Protein AF-A0A950JPC3-F1 (afdb_monomer_lite)

Secondary structure (DSSP, 8-state):
--HHHIIIIIHHHTTTS-HHHHHHHHHHHHHHHHHHHHHHHHHHHSTTSSTTHHHHHHHHHHHHHHHHHHHHT-S-GGGSSSS--

Structure (mmCIF, N/CA/C/O backbone):
data_AF-A0A950JPC3-F1
#
_entry.id   AF-A0A950JPC3-F1
#
loop_
_atom_site.group_PDB
_atom_site.id
_atom_site.type_symbol
_atom_site.label_atom_id
_atom_site.label_alt_id
_atom_site.label_comp_id
_atom_site.label_asym_id
_atom_site.label_entity_id
_atom_site.label_seq_id
_atom_site.pdbx_PDB_ins_code
_atom_site.Cartn_x
_atom_site.Cartn_y
_atom_site.Cartn_z
_atom_site.occupancy
_atom_site.B_iso_or_equiv
_atom_site.auth_seq_id
_atom_site.auth_comp_id
_atom_site.auth_asym_id
_atom_site.auth_atom_id
_atom_site.pdbx_PDB_model_num
ATOM 1 N N . MET A 1 1 ? -26.919 -24.035 8.411 1.00 49.94 1 MET A N 1
ATOM 2 C CA . MET A 1 1 ? -26.421 -22.793 7.765 1.00 49.94 1 MET A CA 1
ATOM 3 C C . MET A 1 1 ? -25.506 -22.012 8.729 1.00 49.94 1 MET A C 1
ATOM 5 O O . MET A 1 1 ? -25.447 -20.789 8.676 1.00 49.94 1 MET A O 1
ATOM 9 N N . ASP A 1 2 ? -24.757 -22.700 9.604 1.00 56.91 2 ASP A N 1
ATOM 10 C CA . ASP A 1 2 ? -24.357 -22.120 10.904 1.00 56.91 2 ASP A CA 1
ATOM 11 C C . ASP A 1 2 ? -22.841 -21.913 11.061 1.00 56.91 2 ASP A C 1
ATOM 13 O O . ASP A 1 2 ? -22.387 -21.267 12.002 1.00 56.91 2 ASP A O 1
ATOM 17 N N . GLY A 1 3 ? -22.040 -22.395 10.104 1.00 58.38 3 GLY A N 1
ATOM 18 C CA . GLY A 1 3 ? -20.581 -22.226 10.116 1.00 58.38 3 G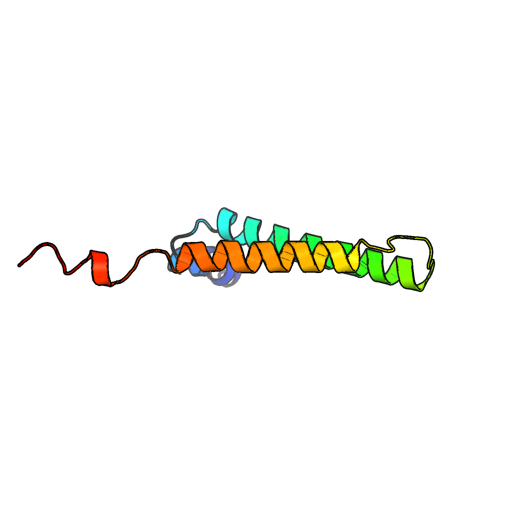LY A CA 1
ATOM 19 C C . GLY A 1 3 ? -20.118 -20.819 9.720 1.00 58.38 3 GLY A C 1
ATOM 20 O O . GLY A 1 3 ? -19.148 -20.307 10.272 1.00 58.38 3 GLY A O 1
ATOM 21 N N . PHE A 1 4 ? -20.842 -20.159 8.811 1.00 60.66 4 PHE A N 1
ATOM 22 C CA . PHE A 1 4 ? -20.474 -18.836 8.294 1.00 60.66 4 PHE A CA 1
ATOM 23 C C . PHE A 1 4 ? -20.612 -17.737 9.360 1.00 60.66 4 PHE A C 1
ATOM 25 O O . PHE A 1 4 ? -19.729 -16.900 9.516 1.00 60.66 4 PHE A O 1
ATOM 32 N N . ARG A 1 5 ? -21.681 -17.771 10.169 1.00 57.31 5 ARG A N 1
ATOM 33 C CA . ARG A 1 5 ? -21.867 -16.817 11.278 1.00 57.31 5 ARG A CA 1
ATOM 34 C C . ARG A 1 5 ? -20.787 -16.958 12.349 1.00 57.31 5 ARG A C 1
ATOM 36 O O . ARG A 1 5 ? -20.241 -15.955 12.789 1.00 57.31 5 ARG A O 1
ATOM 43 N N . ARG A 1 6 ? -20.421 -18.185 12.714 1.00 57.00 6 ARG A N 1
ATOM 44 C CA . ARG A 1 6 ? -19.456 -18.424 13.794 1.00 57.00 6 ARG A CA 1
ATOM 45 C C . ARG A 1 6 ? -18.037 -17.958 13.443 1.00 57.00 6 ARG A C 1
ATOM 47 O O . ARG A 1 6 ? -17.348 -17.391 14.283 1.00 57.00 6 ARG A O 1
ATOM 54 N N . LEU A 1 7 ? -17.619 -18.151 12.190 1.00 59.19 7 LEU A N 1
ATOM 55 C CA . LEU A 1 7 ? -16.281 -17.773 11.716 1.00 59.19 7 LEU A CA 1
ATOM 56 C C . LEU A 1 7 ? -16.136 -16.268 11.457 1.00 59.19 7 LEU A C 1
ATOM 58 O O . LEU A 1 7 ? -15.079 -15.704 11.724 1.00 59.19 7 LEU A O 1
ATOM 62 N N . PHE A 1 8 ? -17.192 -15.616 10.964 1.00 55.44 8 PHE A N 1
ATOM 63 C CA . PHE A 1 8 ? -17.126 -14.216 10.536 1.00 55.44 8 PHE A CA 1
ATOM 64 C C . PHE A 1 8 ? -17.778 -13.222 11.511 1.00 55.44 8 PHE A C 1
ATOM 66 O O . PHE A 1 8 ? -17.456 -12.044 11.459 1.00 55.44 8 PHE A O 1
ATOM 73 N N . VAL A 1 9 ? -18.662 -13.653 12.418 1.00 56.25 9 VAL A N 1
ATOM 74 C CA . VAL A 1 9 ? -19.393 -12.755 13.340 1.00 56.25 9 VAL A CA 1
ATOM 75 C C . VAL A 1 9 ? -19.003 -12.970 14.803 1.00 56.25 9 VAL A C 1
ATOM 77 O O . VAL A 1 9 ? -18.896 -11.990 15.543 1.00 56.25 9 VAL A O 1
ATOM 80 N N . ASP A 1 10 ? -18.745 -14.211 15.222 1.00 51.84 10 ASP A N 1
ATOM 81 C CA . ASP A 1 10 ? -18.449 -14.509 16.633 1.00 51.84 10 ASP A CA 1
ATOM 82 C C . ASP A 1 10 ? -16.956 -14.366 16.984 1.00 51.84 10 ASP A C 1
ATOM 84 O O . ASP A 1 10 ? -16.630 -13.929 18.085 1.00 51.84 10 ASP A O 1
ATOM 88 N N . HIS A 1 11 ? -16.040 -14.643 16.047 1.00 53.53 11 HIS A N 1
ATOM 89 C CA . HIS A 1 11 ? -14.593 -14.472 16.259 1.00 53.53 11 HIS A CA 1
ATOM 90 C C . HIS A 1 11 ? -14.124 -13.005 16.458 1.00 53.53 11 HIS A C 1
ATOM 92 O O . HIS A 1 11 ? -13.304 -12.758 17.338 1.00 53.53 11 HIS A O 1
ATOM 98 N N . PRO A 1 12 ? -14.647 -11.993 15.737 1.00 51.22 12 PRO A N 1
ATOM 99 C CA . PRO A 1 12 ? -14.284 -10.586 15.958 1.00 51.22 12 PRO A CA 1
ATOM 100 C C . PRO A 1 12 ? -14.839 -10.025 17.274 1.00 51.22 12 PRO A C 1
ATOM 102 O O . PRO A 1 12 ? -14.212 -9.182 17.913 1.00 51.22 12 PRO A O 1
ATOM 105 N N . LYS A 1 13 ? -16.004 -10.519 17.720 1.00 52.53 13 LYS A N 1
ATOM 106 C CA . LYS A 1 13 ? -16.609 -10.104 18.995 1.00 52.53 13 LYS A CA 1
ATOM 107 C C . LYS A 1 13 ? -15.752 -10.477 20.207 1.00 52.53 13 LYS A C 1
ATOM 109 O O . LYS A 1 13 ? -15.842 -9.788 21.218 1.00 52.53 13 LYS A O 1
ATOM 114 N N . SER A 1 14 ? -14.906 -11.508 20.118 1.00 48.69 14 SER A N 1
ATOM 115 C CA . SER A 1 14 ? -14.037 -11.924 21.228 1.00 48.69 14 SER A CA 1
ATOM 116 C C . SER A 1 14 ? -12.791 -11.049 21.422 1.00 48.69 14 SER A C 1
ATOM 118 O O . SER A 1 14 ? -12.058 -11.272 22.379 1.00 48.69 14 SER A O 1
ATOM 120 N N . VAL A 1 15 ? -12.540 -10.067 20.544 1.00 52.69 15 VAL A N 1
ATOM 121 C CA . VAL A 1 15 ? -11.406 -9.122 20.643 1.00 52.69 15 VAL A CA 1
ATOM 122 C C . VAL A 1 15 ? -11.833 -7.653 20.787 1.00 52.69 15 VAL A C 1
ATOM 124 O O . VAL A 1 15 ? -10.989 -6.765 20.778 1.00 52.69 15 VAL A O 1
ATOM 127 N N . GLY A 1 16 ? -13.131 -7.377 20.960 1.00 56.09 16 GLY A N 1
ATOM 128 C CA . GLY A 1 16 ? -13.635 -6.032 21.279 1.00 56.09 16 GLY A CA 1
ATOM 129 C C . GLY A 1 16 ? -13.645 -5.025 20.118 1.00 56.09 16 GLY A C 1
ATOM 130 O O . GLY A 1 16 ? -14.014 -3.872 20.325 1.00 56.09 16 GLY A O 1
ATOM 131 N N . GLU A 1 17 ? -13.295 -5.440 18.896 1.00 56.84 17 GLU A N 1
ATOM 132 C CA . GLU A 1 17 ? -13.432 -4.630 17.680 1.00 56.84 17 GLU A CA 1
ATOM 133 C C . GLU A 1 17 ? -14.724 -4.989 16.936 1.00 56.84 17 GLU A C 1
ATOM 135 O O . GLU A 1 17 ? -15.152 -6.146 16.892 1.00 56.84 17 GLU A O 1
ATOM 140 N N . THR A 1 18 ? -15.361 -4.005 16.295 1.00 67.31 18 THR A N 1
ATOM 141 C CA . THR A 1 18 ? -16.442 -4.332 15.356 1.00 67.31 18 THR A CA 1
ATOM 142 C C . THR A 1 18 ? -15.852 -5.127 14.188 1.00 67.31 18 THR A C 1
ATOM 144 O O . THR A 1 18 ? -14.781 -4.790 13.683 1.00 67.31 18 THR A O 1
ATOM 147 N N . TYR A 1 19 ? -16.545 -6.170 13.720 1.00 63.81 19 TYR A N 1
ATOM 148 C CA . TYR A 1 19 ? -16.103 -6.972 12.567 1.00 63.81 19 TYR A CA 1
ATOM 149 C C . TYR A 1 19 ? -15.704 -6.099 11.370 1.00 63.81 19 TYR A C 1
ATOM 151 O O . TYR A 1 19 ? -14.708 -6.372 10.710 1.00 63.81 19 TYR A O 1
ATOM 159 N N . LEU A 1 20 ? -16.432 -5.002 11.142 1.00 69.50 20 LEU A N 1
ATOM 160 C CA . LEU A 1 20 ? -16.146 -4.045 10.076 1.00 69.50 20 LEU A CA 1
ATOM 161 C C . LEU A 1 20 ? -14.811 -3.312 10.260 1.00 69.50 20 LEU A C 1
ATOM 163 O O . LEU A 1 20 ? -14.129 -3.060 9.272 1.00 69.50 20 LEU A O 1
ATOM 167 N N . GLN A 1 21 ? -14.412 -2.996 11.492 1.00 70.56 21 GLN A N 1
ATOM 168 C CA . GLN A 1 21 ? -13.132 -2.349 11.784 1.00 70.56 21 GLN A CA 1
ATOM 169 C C . GLN A 1 21 ? -11.958 -3.308 11.553 1.00 70.56 21 GLN A C 1
ATOM 171 O O . GLN A 1 21 ? -10.998 -2.951 10.866 1.00 70.56 21 GLN A O 1
ATOM 176 N N . HIS A 1 22 ? -12.077 -4.545 12.037 1.00 73.06 22 HIS A N 1
ATOM 177 C CA . HIS A 1 22 ? -11.060 -5.574 11.831 1.00 73.06 22 HIS A CA 1
ATOM 178 C C . HIS A 1 22 ? -10.937 -5.960 10.349 1.00 73.06 22 HIS A C 1
ATOM 180 O O . HIS A 1 22 ? -9.842 -5.991 9.784 1.00 73.06 22 HIS A O 1
ATOM 186 N N . MET A 1 23 ? -12.079 -6.169 9.687 1.00 78.50 23 MET A N 1
ATOM 187 C CA . MET A 1 23 ? -12.162 -6.458 8.258 1.00 78.50 23 MET A CA 1
ATOM 188 C C . MET A 1 23 ? -11.577 -5.313 7.428 1.00 78.50 23 MET A C 1
ATOM 190 O O . MET A 1 23 ? -10.760 -5.570 6.555 1.00 78.50 23 MET A O 1
ATOM 194 N N . SER A 1 24 ? -11.926 -4.055 7.715 1.00 83.75 24 SER A N 1
ATOM 195 C CA . SER A 1 24 ? -11.392 -2.882 7.006 1.00 83.75 24 SER A CA 1
ATOM 196 C C . SER A 1 24 ? -9.867 -2.784 7.109 1.00 83.75 24 SER A C 1
ATOM 198 O O . SER A 1 24 ? -9.185 -2.602 6.098 1.00 83.75 24 SER A O 1
ATOM 200 N N . SER A 1 25 ? -9.313 -2.977 8.310 1.00 81.88 25 SER A N 1
ATOM 201 C CA . SER A 1 25 ? -7.863 -2.959 8.533 1.00 81.88 25 SER A CA 1
ATOM 202 C C . SER A 1 25 ? -7.153 -4.077 7.758 1.00 81.88 25 SER A C 1
ATOM 204 O O . SER A 1 25 ? -6.209 -3.818 7.004 1.00 81.88 25 SER A O 1
ATOM 206 N N . ALA A 1 26 ? -7.661 -5.310 7.865 1.00 85.19 26 ALA A N 1
ATOM 207 C CA . ALA A 1 26 ? -7.111 -6.467 7.165 1.00 85.19 26 ALA A CA 1
ATOM 208 C C . ALA A 1 26 ? -7.201 -6.320 5.636 1.00 85.19 26 ALA A C 1
ATOM 210 O O . ALA A 1 26 ? -6.216 -6.550 4.932 1.00 85.19 26 ALA A O 1
ATOM 211 N N . PHE A 1 27 ? -8.350 -5.876 5.113 1.00 87.38 27 PHE A N 1
ATOM 212 C CA . PHE A 1 27 ? -8.541 -5.635 3.681 1.00 87.38 27 PHE A CA 1
ATOM 213 C C . PHE A 1 27 ? -7.648 -4.508 3.158 1.00 87.38 27 PHE A C 1
ATOM 215 O O . PHE A 1 27 ? -7.085 -4.643 2.075 1.00 87.38 27 PHE A O 1
ATOM 222 N N . SER A 1 28 ? -7.466 -3.425 3.918 1.00 88.75 28 SER A N 1
ATOM 223 C CA . SER A 1 28 ? -6.570 -2.323 3.544 1.00 88.75 28 SER A CA 1
ATOM 224 C C . SER A 1 28 ? -5.124 -2.801 3.363 1.00 88.75 28 SER A C 1
ATOM 226 O O . SER A 1 28 ? -4.478 -2.479 2.362 1.00 88.75 28 SER A O 1
ATOM 228 N N . PHE A 1 29 ? -4.628 -3.635 4.284 1.00 92.25 29 PHE A N 1
ATOM 229 C CA . PHE A 1 29 ? -3.309 -4.262 4.168 1.00 92.25 29 PHE A CA 1
ATOM 230 C C . PHE A 1 29 ? -3.232 -5.231 2.983 1.00 92.25 29 PHE A C 1
ATOM 232 O O . PHE A 1 29 ? -2.348 -5.103 2.133 1.00 92.25 29 PHE A O 1
ATOM 239 N N . GLY A 1 30 ? -4.174 -6.174 2.901 1.00 91.31 30 GLY A N 1
ATOM 240 C CA . GLY A 1 30 ? -4.183 -7.214 1.874 1.00 91.31 30 GLY A CA 1
ATOM 241 C C . GLY A 1 30 ? -4.274 -6.646 0.457 1.00 91.31 30 GLY A C 1
ATOM 242 O O . GLY A 1 30 ? -3.509 -7.044 -0.419 1.00 91.31 30 GLY A O 1
ATOM 243 N N . TRP A 1 31 ? -5.138 -5.654 0.235 1.00 94.81 31 TRP A N 1
ATOM 244 C CA . TRP A 1 31 ? -5.298 -5.016 -1.072 1.00 94.81 31 TRP A CA 1
ATOM 245 C C . TRP A 1 31 ? -4.006 -4.345 -1.552 1.00 94.81 31 TRP A C 1
ATOM 247 O O . TRP A 1 31 ? -3.598 -4.517 -2.701 1.00 94.81 31 TRP A O 1
ATOM 257 N N . ARG A 1 32 ? -3.302 -3.639 -0.657 1.00 94.38 32 ARG A N 1
ATOM 258 C CA . ARG A 1 32 ? -1.999 -3.026 -0.964 1.00 94.38 32 ARG A CA 1
ATOM 259 C C . ARG A 1 32 ? -0.949 -4.074 -1.332 1.00 94.38 32 ARG A C 1
ATOM 261 O O . ARG A 1 32 ? -0.188 -3.851 -2.269 1.00 94.38 32 ARG A O 1
ATOM 268 N N . MET A 1 33 ? -0.929 -5.220 -0.647 1.00 95.75 33 MET A N 1
ATOM 269 C CA . MET A 1 33 ? -0.026 -6.329 -0.979 1.00 95.75 33 MET A CA 1
ATOM 270 C C . MET A 1 33 ? -0.323 -6.919 -2.362 1.00 95.75 33 MET A C 1
ATOM 272 O O . MET A 1 33 ? 0.607 -7.122 -3.140 1.00 95.75 33 MET A O 1
ATOM 276 N N . VAL A 1 34 ? -1.599 -7.142 -2.696 1.00 97.25 34 VAL A N 1
ATOM 277 C CA . VAL A 1 34 ? -2.015 -7.663 -4.011 1.00 97.25 34 VAL A CA 1
ATOM 278 C C . VAL A 1 34 ? -1.598 -6.712 -5.132 1.00 97.25 34 VAL A C 1
ATOM 280 O O . VAL A 1 34 ? -0.960 -7.138 -6.095 1.00 97.25 34 VAL A O 1
ATOM 283 N N . LEU A 1 35 ? -1.895 -5.416 -4.993 1.00 95.62 35 LEU A N 1
ATOM 284 C CA . LEU A 1 35 ? -1.522 -4.416 -5.995 1.00 95.62 35 LEU A CA 1
ATOM 285 C C . LEU A 1 35 ? -0.005 -4.272 -6.139 1.00 95.62 35 LEU A C 1
ATOM 287 O O . LEU A 1 35 ? 0.493 -4.168 -7.258 1.00 95.62 35 LEU A O 1
ATOM 291 N N . ALA A 1 36 ? 0.742 -4.295 -5.033 1.00 95.38 36 ALA A N 1
ATOM 292 C CA . ALA A 1 36 ? 2.200 -4.265 -5.076 1.00 95.38 36 ALA 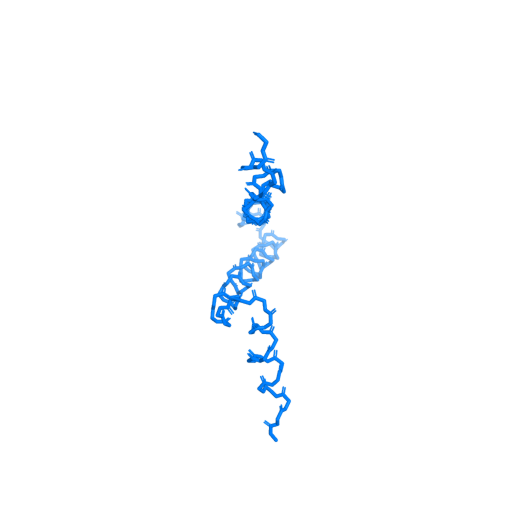A CA 1
ATOM 293 C C . ALA A 1 36 ? 2.783 -5.514 -5.747 1.00 95.38 36 ALA A C 1
ATOM 295 O O . ALA A 1 36 ? 3.722 -5.395 -6.529 1.00 95.38 36 ALA A O 1
ATOM 296 N N . GLY A 1 37 ? 2.207 -6.692 -5.491 1.00 95.69 37 GLY A N 1
ATOM 297 C CA . GLY A 1 37 ? 2.568 -7.933 -6.172 1.00 95.69 37 GLY A CA 1
ATOM 298 C C . GLY A 1 37 ? 2.348 -7.835 -7.681 1.00 95.69 37 GLY A C 1
ATOM 299 O O . GLY A 1 37 ? 3.272 -8.095 -8.449 1.00 95.69 37 GLY A O 1
ATOM 300 N N . LEU A 1 38 ? 1.173 -7.366 -8.110 1.00 96.31 38 LEU A N 1
ATOM 301 C CA . LEU A 1 38 ? 0.879 -7.138 -9.527 1.00 96.31 38 LEU A CA 1
ATOM 302 C C . LEU A 1 38 ? 1.844 -6.123 -10.155 1.00 96.31 38 LEU A C 1
ATOM 304 O O . LEU A 1 38 ? 2.354 -6.349 -11.249 1.00 96.31 38 LEU A O 1
ATOM 308 N N . ALA A 1 39 ? 2.149 -5.037 -9.447 1.00 94.25 39 ALA A N 1
ATOM 309 C CA . ALA A 1 39 ? 3.111 -4.034 -9.888 1.00 94.25 39 ALA A CA 1
ATOM 310 C C . ALA A 1 39 ? 4.529 -4.616 -10.057 1.00 94.25 39 ALA A C 1
ATOM 312 O O . ALA A 1 39 ? 5.213 -4.280 -11.020 1.00 94.25 39 ALA A O 1
ATOM 313 N N . CYS A 1 40 ? 4.965 -5.518 -9.171 1.00 94.56 40 CYS A N 1
ATOM 314 C CA . CYS A 1 40 ? 6.238 -6.230 -9.311 1.00 94.56 40 CYS A CA 1
ATOM 315 C C . CYS A 1 40 ? 6.245 -7.186 -10.512 1.00 94.56 40 CYS A C 1
ATOM 317 O O . CYS A 1 40 ? 7.247 -7.255 -11.218 1.00 94.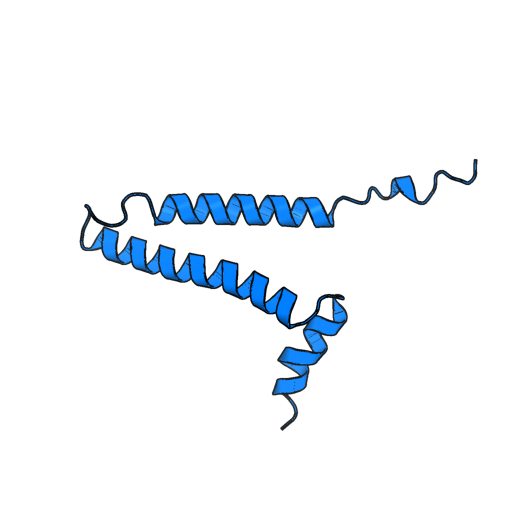56 40 CYS A O 1
ATOM 319 N N . LEU A 1 41 ? 5.140 -7.894 -10.773 1.00 96.06 41 LEU A N 1
ATOM 320 C CA . LEU A 1 41 ? 5.013 -8.752 -11.957 1.00 96.06 41 LEU A CA 1
ATOM 321 C C . LEU A 1 41 ? 5.088 -7.926 -13.247 1.00 96.06 41 LEU A C 1
ATOM 323 O O . LEU A 1 41 ? 5.840 -8.270 -14.156 1.00 96.06 41 LEU A O 1
ATOM 327 N N . LEU A 1 42 ? 4.369 -6.800 -13.298 1.00 95.62 42 LEU A N 1
ATOM 328 C CA . LEU A 1 42 ? 4.436 -5.859 -14.417 1.00 95.62 42 LEU A CA 1
ATOM 329 C C . LEU A 1 42 ? 5.839 -5.285 -14.595 1.00 95.62 42 LEU A C 1
ATOM 331 O O . LEU A 1 42 ? 6.297 -5.192 -15.725 1.00 95.62 42 LEU A O 1
ATOM 335 N N . HIS A 1 43 ? 6.535 -4.948 -13.509 1.00 91.56 43 HIS A N 1
ATOM 336 C CA . HIS A 1 43 ? 7.928 -4.506 -13.560 1.00 91.56 43 HIS A CA 1
ATOM 337 C C . HIS A 1 43 ? 8.863 -5.592 -14.116 1.00 91.56 43 HIS A C 1
ATOM 339 O O . HIS A 1 43 ? 9.754 -5.291 -14.902 1.00 91.56 43 HIS A O 1
ATOM 345 N N . GLY A 1 44 ? 8.646 -6.861 -13.756 1.00 92.38 44 GLY A N 1
ATOM 346 C CA . GLY A 1 44 ? 9.423 -7.983 -14.290 1.00 92.38 44 GLY A CA 1
ATOM 347 C C . GLY A 1 44 ? 9.275 -8.160 -15.805 1.00 92.38 44 GLY A C 1
ATOM 348 O O . GLY A 1 44 ? 10.234 -8.539 -16.469 1.00 92.38 44 GLY A O 1
ATOM 349 N N . ILE A 1 45 ? 8.095 -7.850 -16.353 1.00 96.00 45 ILE A N 1
ATOM 350 C CA . ILE A 1 45 ? 7.824 -7.888 -17.801 1.00 96.00 45 ILE A CA 1
ATOM 351 C C . ILE A 1 45 ? 8.295 -6.589 -18.479 1.00 96.00 45 ILE A C 1
ATOM 353 O O . ILE A 1 45 ? 8.885 -6.615 -19.556 1.00 96.00 45 ILE A O 1
ATOM 357 N N . PHE A 1 46 ? 8.048 -5.449 -17.837 1.00 95.06 46 PHE A N 1
ATOM 358 C CA . PHE A 1 46 ? 8.342 -4.104 -18.319 1.00 95.06 46 PHE A CA 1
ATOM 359 C C . PHE A 1 46 ? 9.199 -3.361 -17.282 1.00 95.06 46 PHE A C 1
ATOM 361 O O . PHE A 1 46 ? 8.652 -2.678 -16.410 1.00 95.06 46 PHE A O 1
ATOM 368 N N . PRO A 1 47 ? 10.540 -3.418 -17.378 1.00 84.31 47 PRO A N 1
ATOM 369 C CA . PRO A 1 47 ? 11.451 -2.940 -16.327 1.00 84.31 47 PRO A CA 1
ATOM 370 C C . PRO A 1 47 ? 11.397 -1.424 -16.072 1.00 84.31 47 PRO A C 1
ATOM 372 O O . PRO A 1 47 ? 11.929 -0.934 -15.080 1.00 84.31 47 PRO A O 1
ATOM 375 N N . PHE A 1 48 ? 10.733 -0.660 -16.937 1.00 91.12 48 PHE A N 1
ATOM 376 C CA . PHE A 1 48 ? 10.481 0.772 -16.759 1.00 91.12 48 PHE A CA 1
ATOM 377 C C . PHE A 1 48 ? 9.171 1.075 -16.007 1.00 91.12 48 PHE A C 1
ATOM 379 O O . PHE A 1 48 ? 8.976 2.192 -15.531 1.00 91.12 48 PHE A O 1
ATOM 386 N N . CYS A 1 49 ? 8.267 0.103 -15.871 1.00 85.50 49 CYS A N 1
ATOM 387 C CA . CYS A 1 49 ? 7.004 0.256 -15.154 1.00 85.50 49 CYS A CA 1
ATOM 388 C C . CYS A 1 49 ? 7.192 -0.047 -13.658 1.00 85.50 49 CYS A C 1
ATOM 390 O O . CYS A 1 49 ? 8.005 -0.890 -13.296 1.00 85.50 49 CYS A O 1
ATOM 392 N N . CYS A 1 50 ? 6.448 0.624 -12.771 1.00 89.12 50 CYS A N 1
ATOM 393 C CA . CYS A 1 50 ? 6.353 0.280 -11.340 1.00 89.12 50 CYS A CA 1
ATOM 394 C C . CYS A 1 50 ? 7.679 0.179 -10.543 1.00 89.12 50 CYS A C 1
ATOM 396 O O . CYS A 1 50 ? 7.711 -0.441 -9.478 1.00 89.12 50 CYS A O 1
ATOM 398 N N . VAL A 1 51 ? 8.750 0.847 -10.993 1.00 89.19 51 VAL A N 1
ATOM 399 C CA . VAL A 1 51 ? 10.140 0.727 -10.488 1.00 89.19 51 VAL A CA 1
ATOM 400 C C . VAL A 1 51 ? 10.276 0.815 -8.960 1.00 89.19 51 VAL A C 1
ATOM 402 O O . VAL A 1 51 ? 11.124 0.161 -8.355 1.00 89.19 51 VAL A O 1
ATOM 405 N N . LYS A 1 52 ? 9.457 1.641 -8.301 1.00 91.38 52 LYS A N 1
ATOM 406 C CA . LYS A 1 52 ? 9.499 1.834 -6.840 1.00 91.38 52 LYS A CA 1
ATOM 407 C C . LYS A 1 52 ? 8.246 1.336 -6.120 1.00 91.38 52 LYS A C 1
ATOM 409 O O . LYS A 1 52 ? 8.218 1.364 -4.892 1.00 91.38 52 LYS A O 1
ATOM 414 N N . THR A 1 53 ? 7.237 0.858 -6.844 1.00 90.62 53 THR A N 1
ATOM 415 C CA . THR A 1 53 ? 5.908 0.565 -6.290 1.00 90.62 53 THR A CA 1
ATOM 416 C C . THR A 1 53 ? 5.955 -0.559 -5.260 1.00 90.62 53 THR A C 1
ATOM 418 O O . THR A 1 53 ? 5.427 -0.397 -4.160 1.00 90.62 53 THR A O 1
ATOM 421 N N . GLY A 1 54 ? 6.657 -1.656 -5.562 1.00 90.06 54 GLY A N 1
ATOM 422 C CA . GLY A 1 54 ? 6.810 -2.778 -4.633 1.00 90.06 54 GLY A CA 1
ATOM 423 C C . GLY A 1 54 ? 7.509 -2.366 -3.336 1.00 90.06 54 GLY A C 1
ATOM 424 O O . GLY A 1 54 ? 6.930 -2.439 -2.254 1.00 90.06 54 GLY A O 1
ATOM 425 N N . SER A 1 55 ? 8.736 -1.845 -3.447 1.00 92.44 55 SER A N 1
ATOM 426 C CA . SER A 1 55 ? 9.536 -1.456 -2.275 1.00 92.44 55 SER A CA 1
ATOM 427 C C . SER A 1 55 ? 8.897 -0.336 -1.445 1.00 92.44 55 SER A C 1
ATOM 429 O O . SER A 1 55 ? 8.984 -0.360 -0.218 1.00 92.44 55 SER A O 1
ATOM 431 N N . SER A 1 56 ? 8.225 0.630 -2.084 1.00 94.62 56 SER A N 1
ATOM 432 C CA . SER A 1 56 ? 7.501 1.685 -1.369 1.00 94.62 56 SER A CA 1
ATOM 433 C C . SER A 1 56 ? 6.288 1.148 -0.621 1.00 94.62 56 SER A C 1
ATOM 435 O O . SER A 1 56 ? 6.023 1.595 0.492 1.00 94.62 56 SER A O 1
ATOM 437 N N . THR A 1 57 ? 5.571 0.183 -1.201 1.00 95.50 57 THR A N 1
ATOM 438 C CA . THR A 1 57 ? 4.416 -0.422 -0.533 1.00 95.50 57 THR A CA 1
ATOM 439 C 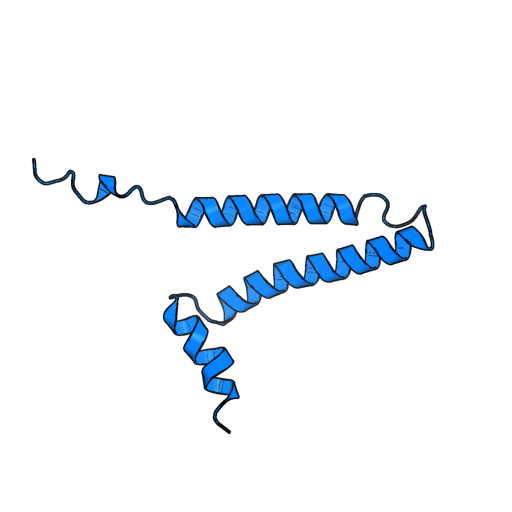C . THR A 1 57 ? 4.856 -1.244 0.671 1.00 95.50 57 THR A C 1
ATOM 441 O O . THR A 1 57 ? 4.266 -1.112 1.737 1.00 95.50 57 THR A O 1
ATOM 444 N N . VAL A 1 58 ? 5.938 -2.022 0.549 1.00 94.69 58 VAL A N 1
ATOM 445 C CA . VAL A 1 58 ? 6.498 -2.779 1.680 1.00 94.69 58 VAL A CA 1
ATOM 446 C C . VAL A 1 58 ? 6.923 -1.849 2.817 1.00 94.69 58 VAL A C 1
ATOM 448 O O . VAL A 1 58 ? 6.552 -2.107 3.958 1.00 94.69 58 VAL A O 1
ATOM 451 N N . ARG A 1 59 ? 7.624 -0.741 2.522 1.00 95.81 59 ARG A N 1
ATOM 452 C CA . ARG A 1 59 ? 7.977 0.269 3.539 1.00 95.81 59 ARG A CA 1
ATOM 453 C C . ARG A 1 59 ? 6.743 0.830 4.240 1.00 95.81 59 ARG A C 1
ATOM 455 O O . ARG A 1 59 ? 6.685 0.821 5.460 1.00 95.81 59 ARG A O 1
ATOM 462 N N . HIS A 1 60 ? 5.727 1.231 3.478 1.00 94.00 60 HIS A N 1
ATOM 463 C CA . HIS A 1 60 ? 4.490 1.759 4.051 1.00 94.00 60 HIS A CA 1
ATOM 464 C C . HIS A 1 60 ? 3.779 0.736 4.950 1.00 94.00 60 HIS A C 1
ATOM 466 O O . HIS A 1 60 ? 3.311 1.078 6.032 1.00 94.00 60 HIS A O 1
ATOM 472 N N . LEU A 1 61 ? 3.669 -0.521 4.508 1.00 93.94 61 LEU A N 1
ATOM 473 C CA . LEU A 1 61 ? 3.028 -1.580 5.292 1.00 93.94 61 LEU A CA 1
ATOM 474 C C . LEU A 1 61 ? 3.830 -1.909 6.555 1.00 93.94 61 LEU A C 1
ATOM 476 O O . LEU A 1 61 ? 3.239 -2.173 7.598 1.00 93.94 61 LEU A O 1
ATOM 480 N N . HIS A 1 62 ? 5.158 -1.865 6.474 1.00 93.94 62 HIS A N 1
ATOM 481 C CA . HIS A 1 62 ? 6.038 -2.058 7.619 1.00 93.94 62 HIS A CA 1
ATOM 482 C C . HIS A 1 62 ? 5.864 -0.948 8.663 1.00 93.94 62 HIS A C 1
ATOM 484 O O . HIS A 1 62 ? 5.631 -1.250 9.834 1.00 93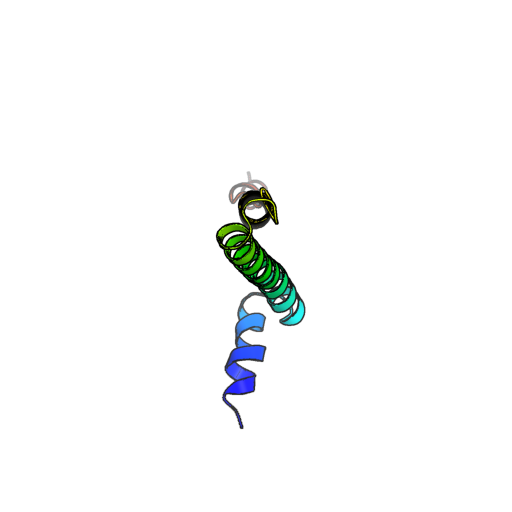.94 62 HIS A O 1
ATOM 490 N N . ASP A 1 63 ? 5.872 0.316 8.235 1.00 93.12 63 ASP A N 1
ATOM 491 C CA . ASP A 1 63 ? 5.637 1.461 9.119 1.00 93.12 63 ASP A CA 1
ATOM 492 C C . ASP A 1 63 ? 4.259 1.361 9.781 1.00 93.12 63 ASP A C 1
ATOM 494 O O . ASP A 1 63 ? 4.144 1.426 11.005 1.00 93.12 63 ASP A O 1
ATOM 498 N N . ALA A 1 64 ? 3.213 1.096 8.989 1.00 88.62 64 ALA A N 1
ATOM 499 C CA . ALA A 1 64 ? 1.857 0.925 9.501 1.00 88.62 64 ALA A CA 1
ATOM 500 C C . ALA A 1 64 ? 1.761 -0.225 10.522 1.00 88.62 64 ALA A C 1
ATOM 502 O O . ALA A 1 64 ? 1.099 -0.082 11.551 1.00 88.62 64 ALA A O 1
ATOM 503 N N . MET A 1 65 ? 2.456 -1.342 10.290 1.00 89.88 65 MET A N 1
ATOM 504 C CA . MET A 1 65 ? 2.492 -2.475 11.218 1.00 89.88 65 MET A CA 1
ATOM 505 C C . MET A 1 65 ? 3.135 -2.090 12.558 1.00 89.88 65 MET A C 1
ATOM 507 O O . MET A 1 65 ? 2.618 -2.451 13.617 1.00 89.88 65 MET A O 1
ATOM 511 N N . ILE A 1 66 ? 4.235 -1.331 12.532 1.00 88.12 66 ILE A N 1
ATOM 512 C CA . ILE A 1 66 ? 4.943 -0.897 13.744 1.00 88.12 66 ILE A CA 1
ATOM 513 C C . ILE A 1 66 ? 4.134 0.155 14.510 1.00 88.12 66 ILE A C 1
ATOM 515 O O . ILE A 1 66 ? 4.000 0.043 15.729 1.00 88.12 66 ILE A O 1
ATOM 519 N N . THR A 1 67 ? 3.548 1.140 13.825 1.00 83.06 67 THR A N 1
ATOM 520 C CA . THR A 1 67 ? 2.723 2.184 14.455 1.00 83.06 67 THR A CA 1
ATOM 521 C C . THR A 1 67 ? 1.444 1.618 15.079 1.00 83.06 67 THR A C 1
ATOM 523 O O . THR A 1 67 ? 1.019 2.058 16.145 1.00 83.06 67 THR A O 1
ATOM 526 N N . HIS A 1 68 ? 0.821 0.616 14.454 1.00 69.94 68 HIS A N 1
ATOM 527 C CA . HIS A 1 68 ? -0.361 -0.031 15.027 1.00 69.94 68 HIS A CA 1
ATOM 528 C C . HIS A 1 68 ? 0.003 -0.936 16.218 1.00 69.94 68 HIS A C 1
ATOM 530 O O . HIS A 1 68 ? -0.728 -0.966 17.209 1.00 69.94 68 HIS A O 1
ATOM 536 N N . ARG A 1 69 ? 1.165 -1.606 16.180 1.00 62.88 69 ARG A N 1
ATOM 537 C CA . ARG A 1 69 ? 1.682 -2.407 17.303 1.00 62.88 69 ARG A CA 1
ATOM 538 C C . ARG A 1 69 ? 2.079 -1.552 18.509 1.00 62.88 69 ARG A C 1
ATOM 540 O O . ARG A 1 69 ? 1.855 -1.970 19.643 1.00 62.88 69 ARG A O 1
ATOM 547 N N . SER A 1 70 ? 2.655 -0.368 18.295 1.00 56.59 70 SER A N 1
ATOM 548 C CA . SER A 1 70 ? 3.050 0.527 19.392 1.00 56.59 70 SER A CA 1
ATOM 549 C C . SER A 1 70 ? 1.842 1.063 20.164 1.00 56.59 70 SER A C 1
ATOM 551 O O . SER A 1 70 ? 1.902 1.158 21.387 1.00 56.59 70 SER A O 1
ATOM 553 N N . ARG A 1 71 ? 0.710 1.302 19.487 1.00 55.03 71 ARG A N 1
ATOM 554 C CA . ARG A 1 71 ? -0.561 1.694 20.121 1.00 55.03 71 ARG A CA 1
ATOM 555 C C . ARG A 1 71 ? -1.144 0.624 21.047 1.00 55.03 71 ARG A C 1
ATOM 557 O O . ARG A 1 71 ? -1.688 0.974 22.086 1.00 55.03 71 ARG A O 1
ATOM 564 N N . GLN A 1 72 ? -1.003 -0.661 20.716 1.00 56.41 72 GLN A N 1
ATOM 565 C CA . GLN A 1 72 ? -1.489 -1.757 21.570 1.00 56.41 72 GLN A CA 1
ATOM 566 C C . GLN A 1 72 ? -0.635 -1.979 22.827 1.00 56.41 72 GLN A C 1
ATOM 568 O O . GLN A 1 72 ? -1.097 -2.591 23.783 1.00 56.41 72 GLN A O 1
ATOM 573 N N . ARG A 1 73 ? 0.602 -1.468 22.851 1.00 57.09 73 ARG A N 1
ATOM 574 C CA . ARG A 1 73 ? 1.540 -1.609 23.976 1.00 57.09 73 ARG A CA 1
ATOM 575 C C . ARG A 1 73 ? 1.651 -0.339 24.834 1.00 57.09 73 ARG A C 1
ATOM 577 O O . ARG A 1 73 ? 2.530 -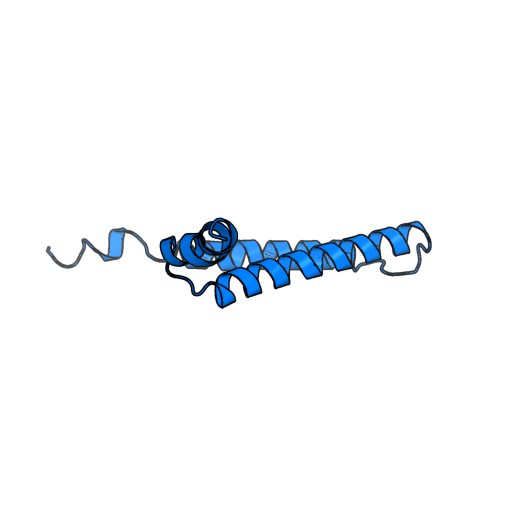0.255 25.682 1.00 57.09 73 ARG A O 1
ATOM 584 N N . ALA A 1 74 ? 0.795 0.656 24.590 1.00 56.09 74 ALA A N 1
ATOM 585 C CA . ALA A 1 74 ? 0.929 2.007 25.136 1.00 56.09 74 ALA A CA 1
ATOM 586 C C . ALA A 1 74 ? 0.319 2.222 26.535 1.00 56.09 74 ALA A C 1
ATOM 588 O O . ALA A 1 74 ? 0.397 3.338 27.039 1.00 56.09 74 ALA A O 1
ATOM 589 N N . ALA A 1 75 ? -0.247 1.198 27.182 1.00 55.97 75 ALA A N 1
ATOM 590 C CA . ALA A 1 75 ? -0.544 1.260 28.613 1.00 55.97 75 ALA A CA 1
ATOM 591 C C . ALA A 1 75 ? 0.602 0.586 29.388 1.00 55.97 75 ALA A C 1
ATOM 593 O O . ALA A 1 75 ? 0.689 -0.644 29.393 1.00 55.97 75 ALA A O 1
ATOM 594 N N . PRO A 1 76 ? 1.524 1.351 29.994 1.00 56.78 76 PRO A N 1
ATOM 595 C CA . PRO A 1 76 ? 2.443 0.780 30.958 1.00 56.78 76 PRO A CA 1
ATOM 596 C C . PRO A 1 76 ? 1.678 0.210 32.161 1.00 56.78 76 PRO A C 1
ATOM 598 O O . PRO A 1 76 ? 0.896 0.919 32.787 1.00 56.78 76 PRO A O 1
ATOM 601 N N . GLU A 1 77 ? 1.955 -1.045 32.512 1.00 59.50 77 GLU A N 1
ATOM 602 C CA . GLU A 1 77 ? 1.395 -1.766 33.673 1.00 59.50 77 GLU A CA 1
ATOM 603 C C . GLU A 1 77 ? 1.590 -1.012 35.005 1.00 59.50 77 GLU A C 1
ATOM 605 O O . GLU A 1 77 ? 0.790 -1.123 35.927 1.00 59.50 77 GLU A O 1
ATOM 610 N N . TRP A 1 78 ? 2.612 -0.156 35.091 1.00 59.25 78 TRP A N 1
ATOM 611 C CA . TRP A 1 78 ? 2.904 0.640 36.284 1.00 59.25 78 TRP A CA 1
ATOM 612 C C . TRP A 1 78 ? 1.947 1.824 36.524 1.00 59.25 78 TRP A C 1
ATOM 614 O O . TRP A 1 78 ? 2.023 2.438 37.586 1.00 59.25 78 TRP A O 1
ATOM 624 N N . LEU A 1 79 ? 1.040 2.149 35.590 1.00 58.84 79 LEU A N 1
ATOM 625 C CA . LEU A 1 79 ? 0.024 3.197 35.786 1.00 58.84 79 LEU A CA 1
ATOM 626 C C . LEU A 1 79 ? -1.198 2.741 36.613 1.00 58.84 79 LEU A C 1
ATOM 628 O O . LEU A 1 79 ? -1.966 3.601 37.033 1.00 58.84 79 LEU A O 1
ATOM 632 N N . ASP A 1 80 ? -1.372 1.441 36.888 1.00 56.38 80 ASP A N 1
ATOM 633 C CA . ASP A 1 80 ? -2.536 0.907 37.634 1.00 56.38 80 ASP A CA 1
ATOM 634 C C . ASP A 1 80 ? -2.258 0.663 39.136 1.00 56.38 80 ASP A C 1
ATOM 636 O O . ASP A 1 80 ? -3.169 0.497 39.942 1.00 56.38 80 ASP A O 1
ATOM 640 N N . HIS A 1 81 ? -0.989 0.679 39.562 1.00 59.59 81 HIS A N 1
ATOM 641 C CA . HIS A 1 81 ? -0.596 0.263 40.921 1.00 59.59 81 HIS A CA 1
ATOM 642 C C . HIS A 1 81 ? 0.053 1.367 41.776 1.00 59.59 81 HIS A C 1
ATOM 644 O O . HIS A 1 81 ? 0.550 1.091 42.864 1.00 59.59 81 HIS A O 1
ATOM 650 N N . GLY A 1 82 ? 0.042 2.622 41.312 1.00 51.97 82 GLY A N 1
ATOM 651 C CA . GLY A 1 82 ? 0.731 3.747 41.966 1.00 51.97 82 GLY A CA 1
ATOM 652 C C . GLY A 1 82 ? -0.142 4.720 42.769 1.00 51.97 82 GLY A C 1
ATOM 653 O O . GLY A 1 82 ? 0.390 5.689 43.295 1.00 51.97 82 GLY A O 1
ATOM 654 N N . ALA A 1 83 ? -1.460 4.511 42.864 1.00 55.81 83 ALA A N 1
ATOM 655 C CA . ALA A 1 83 ? -2.373 5.420 43.578 1.00 55.81 83 ALA A CA 1
ATOM 656 C C . ALA A 1 83 ? -2.670 5.002 45.036 1.00 55.81 83 ALA A C 1
ATOM 658 O O . ALA A 1 83 ? -3.571 5.553 45.666 1.00 55.81 83 ALA A O 1
ATOM 659 N N . TYR A 1 84 ? -1.931 4.024 45.570 1.00 53.91 84 TYR A N 1
ATOM 660 C CA . TYR A 1 84 ? -2.079 3.535 46.944 1.00 53.91 84 TYR A CA 1
ATOM 661 C C . TYR A 1 84 ? -0.715 3.325 47.619 1.00 53.91 84 TYR A C 1
ATOM 663 O O . TYR A 1 84 ? -0.405 2.233 48.086 1.00 53.91 84 TYR A O 1
ATOM 671 N N . ILE A 1 85 ? 0.115 4.369 47.630 1.00 49.88 85 ILE A N 1
ATOM 672 C CA . ILE A 1 85 ? 1.152 4.610 48.648 1.00 49.88 85 ILE A CA 1
ATOM 673 C C . ILE A 1 85 ? 1.390 6.110 48.775 1.00 49.88 85 ILE A C 1
ATOM 675 O O . ILE A 1 85 ? 1.572 6.763 47.725 1.00 49.88 85 ILE A O 1
#

Radius of gyration: 19.73 Å; chains: 1; bounding box: 38×28×67 Å

Sequence (85 aa):
MDGFRRLFVDHPKSVGETYLQHMSSAFSFGWRMVLAGLACLLHGIFPFCCVKTGSSTVRHLHDAMITHRSRQRAAPEWLDHGAYI

Foldseek 3Di:
DPPVCCVQPVVVVVVPDHSCVVVVVVCVLVVLQVVLVVQVVVCVVPVVGSVCSNVVSVVVSVVVVVVVVCVVVPDDPVVVPPPPD

pLDDT: mean 75.64, std 17.6, range [48.69, 97.25]